Protein AF-A0A396HG86-F1 (afdb_monomer_lite)

Sequence (96 aa):
MFQIYLSVSLFHELLLMFNVLLHSLEENAGALTNFKVLDFLRAKGASKDPSRVLAKVAMSEYKVYDYLVKTPAGSQTRESVKEYFTVIKQHDLSEA

InterPro domains:
  IPR010997 HRDC-like superfamily [SSF47819] (27-95)
  IPR038846 DNA-directed RNA polymerase III subunit RPC9 [PTHR15561] (24-96)

Foldseek 3Di:
DVVVVVVVVVVVVVVVVVVVVDDDPDPDPDDDDLLNLLVVLVVQQQDPDPCSVVGPADPVSNVSNVVSCPDVSVVDDPVNVVVVVVVCVVPPDDDD

Organism: Medicago truncatula (NCBI:txid3880)

pLDDT: mean 88.84, std 7.16, range [67.31, 97.38]

Radius of gyration: 21.56 Å; chains: 1; bounding box: 61×28×47 Å

Secondary structure (DSSP, 8-state):
-HHHHHHHHHHHHHHHHHHHH---S-S------HHHHHHHHHHTT--SSGGGGGS---HHHHHHHHHHTTSGGGT--HHHHHHHHHHHTTS-PPP-

Structure (mmCIF, N/CA/C/O backbone):
data_AF-A0A396HG86-F1
#
_entry.id   AF-A0A396HG86-F1
#
loop_
_atom_site.group_PDB
_atom_site.id
_atom_site.type_symbol
_atom_site.label_atom_id
_atom_site.label_alt_id
_atom_site.label_comp_id
_atom_site.label_asym_id
_atom_site.label_entity_id
_atom_site.label_seq_id
_atom_site.pdbx_PDB_ins_code
_atom_site.Cartn_x
_atom_site.Cartn_y
_atom_site.Cartn_z
_atom_site.occupancy
_atom_site.B_iso_or_equiv
_atom_site.auth_seq_id
_atom_site.auth_comp_id
_atom_site.auth_asym_id
_atom_site.auth_atom_id
_atom_site.pdbx_PDB_model_num
ATOM 1 N N . MET A 1 1 ? 43.825 8.629 -24.152 1.00 69.50 1 MET A N 1
ATOM 2 C CA . MET A 1 1 ? 43.971 9.139 -22.769 1.00 69.50 1 MET A CA 1
ATOM 3 C C . MET A 1 1 ? 43.072 10.355 -22.520 1.00 69.50 1 MET A C 1
ATOM 5 O O . MET A 1 1 ? 42.202 10.262 -21.670 1.00 69.50 1 MET A O 1
ATOM 9 N N . PHE A 1 2 ? 43.188 11.436 -23.305 1.00 73.38 2 PHE A N 1
ATOM 10 C CA . PHE A 1 2 ? 42.403 12.675 -23.130 1.00 73.38 2 PHE A CA 1
ATOM 11 C C . PHE A 1 2 ? 40.875 12.496 -23.251 1.00 73.38 2 PHE A C 1
ATOM 13 O O . PHE A 1 2 ? 40.125 12.993 -22.421 1.00 73.38 2 PHE A O 1
ATOM 20 N N . GLN A 1 3 ? 40.410 11.709 -24.228 1.00 69.94 3 GLN A N 1
ATOM 21 C CA . GLN A 1 3 ? 38.971 11.496 -24.439 1.00 69.94 3 GLN A CA 1
ATOM 22 C C . GLN A 1 3 ? 38.299 10.686 -23.322 1.00 69.94 3 GLN A C 1
ATOM 24 O O . GLN A 1 3 ? 37.146 10.933 -22.986 1.00 69.94 3 GLN A O 1
ATOM 29 N N . ILE A 1 4 ? 39.039 9.755 -22.710 1.00 77.38 4 ILE A N 1
ATOM 30 C CA . ILE A 1 4 ? 38.552 8.966 -21.570 1.00 77.38 4 ILE A CA 1
ATOM 31 C C . ILE A 1 4 ? 38.420 9.874 -20.343 1.00 77.38 4 ILE A C 1
ATOM 33 O O . ILE A 1 4 ? 37.416 9.817 -19.639 1.00 77.38 4 ILE A O 1
ATOM 37 N N . TYR A 1 5 ? 39.395 10.762 -20.129 1.00 79.25 5 TYR A N 1
ATOM 38 C CA . TYR A 1 5 ? 39.349 11.745 -19.050 1.00 79.25 5 TYR A CA 1
ATOM 39 C C . TYR A 1 5 ? 38.147 12.686 -19.196 1.00 79.25 5 TYR A C 1
ATOM 41 O O . TYR A 1 5 ? 37.388 12.857 -18.245 1.00 79.25 5 TYR A O 1
ATOM 49 N N . LEU A 1 6 ? 37.913 13.211 -20.405 1.00 81.69 6 LEU A N 1
ATOM 50 C CA . LEU A 1 6 ? 36.763 14.068 -20.688 1.00 81.69 6 LEU A CA 1
ATOM 51 C C . LEU A 1 6 ? 35.435 13.336 -20.443 1.00 81.69 6 LEU A C 1
ATOM 53 O O . LEU A 1 6 ? 34.556 13.885 -19.788 1.00 81.69 6 LEU A O 1
ATOM 57 N N . SER A 1 7 ? 35.303 12.081 -20.890 1.00 80.56 7 SER A N 1
ATOM 58 C CA . SER A 1 7 ? 34.081 11.297 -20.660 1.00 80.56 7 SER A CA 1
ATOM 59 C C . SER A 1 7 ? 33.828 10.981 -19.183 1.00 80.56 7 SER A C 1
ATOM 61 O O . SER A 1 7 ? 32.685 11.029 -18.737 1.00 80.56 7 SER A O 1
ATOM 63 N N . VAL A 1 8 ? 34.881 10.691 -18.409 1.00 84.38 8 VAL A N 1
ATOM 64 C CA . VAL A 1 8 ? 34.764 10.412 -16.969 1.00 84.38 8 VAL A CA 1
ATOM 65 C C . VAL A 1 8 ? 34.410 11.687 -16.203 1.00 84.38 8 VAL A C 1
ATOM 67 O O . VAL A 1 8 ? 33.546 11.649 -15.330 1.00 84.38 8 VAL A O 1
ATOM 70 N N . SER A 1 9 ? 35.012 12.823 -16.570 1.00 86.56 9 SER A N 1
ATOM 71 C CA . SER A 1 9 ? 34.687 14.128 -15.985 1.00 86.56 9 SER A CA 1
ATOM 72 C C . SER A 1 9 ? 33.230 14.515 -16.249 1.00 86.56 9 SER A C 1
ATOM 74 O O . SER A 1 9 ? 32.521 14.892 -15.321 1.00 86.56 9 SER A O 1
ATOM 76 N N . LEU A 1 10 ? 32.748 14.338 -17.486 1.00 86.00 10 LEU A N 1
ATOM 77 C CA . LEU A 1 10 ? 31.362 14.640 -17.855 1.00 86.00 10 LEU A CA 1
ATOM 78 C C . LEU A 1 10 ? 30.357 13.738 -17.120 1.00 86.00 10 LEU A C 1
ATOM 80 O O . LEU A 1 10 ? 29.300 14.198 -16.700 1.00 86.00 10 LEU A O 1
ATOM 84 N N . PHE A 1 11 ? 30.682 12.452 -16.945 1.00 87.25 11 PHE A N 1
ATOM 85 C CA . PHE A 1 11 ? 29.839 11.516 -16.197 1.00 87.25 11 PHE A CA 1
ATOM 86 C C . PHE A 1 11 ? 29.762 11.878 -14.709 1.00 87.25 11 PHE A C 1
ATOM 88 O O . PHE A 1 11 ? 28.692 11.799 -14.111 1.00 87.25 11 PHE A O 1
ATOM 95 N N . HIS A 1 12 ? 30.876 12.314 -14.118 1.00 84.62 12 HIS A N 1
ATOM 96 C CA . HIS A 1 12 ? 30.915 12.763 -12.730 1.00 84.62 12 HIS A CA 1
ATOM 97 C C . HIS A 1 12 ? 30.101 14.048 -12.515 1.00 84.62 12 HIS A C 1
ATOM 99 O O . HIS A 1 12 ? 29.320 14.122 -11.570 1.00 84.62 12 HIS A O 1
ATOM 105 N N . GLU A 1 13 ? 30.216 15.031 -13.412 1.00 86.06 13 GLU A N 1
ATOM 106 C CA . GLU A 1 13 ? 29.393 16.248 -13.367 1.00 86.06 13 GLU A CA 1
ATOM 107 C C . GLU A 1 13 ? 27.904 15.948 -13.571 1.00 86.06 13 GLU A C 1
ATOM 109 O O . GLU A 1 13 ? 27.062 16.486 -12.852 1.00 86.06 13 GLU A O 1
ATOM 114 N N . LEU A 1 14 ? 27.5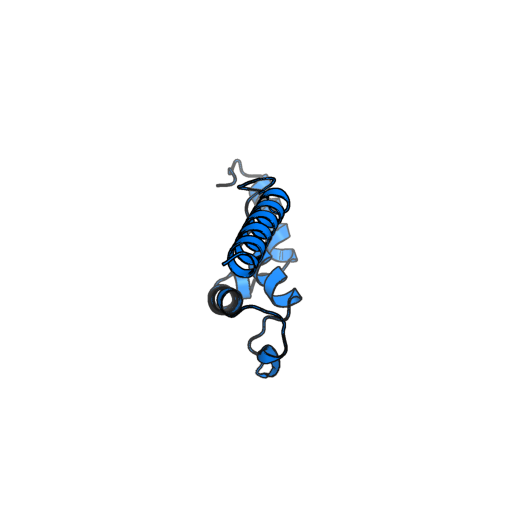67 15.035 -14.487 1.00 83.81 14 LEU A N 1
ATOM 115 C CA . LEU A 1 14 ? 26.193 14.588 -14.699 1.00 83.81 14 LEU A CA 1
ATOM 116 C C . LEU A 1 14 ? 25.629 13.899 -13.445 1.00 83.81 14 LEU A C 1
ATOM 118 O O . LEU A 1 14 ? 24.503 14.185 -13.044 1.00 83.81 14 LEU A O 1
ATOM 122 N N . LEU A 1 15 ? 26.412 13.035 -12.791 1.00 82.94 15 LEU A N 1
ATOM 123 C CA . LEU A 1 15 ? 26.029 12.369 -11.544 1.00 82.94 15 LEU A CA 1
ATOM 124 C C . LEU A 1 15 ? 25.849 13.369 -10.391 1.00 82.94 15 LEU A C 1
ATOM 126 O O . LEU A 1 15 ? 24.890 13.261 -9.628 1.00 82.94 15 LEU A O 1
ATOM 130 N N . LEU A 1 16 ? 26.738 14.361 -10.277 1.00 82.69 16 LEU A N 1
ATOM 131 C CA . LEU A 1 16 ? 26.600 15.462 -9.321 1.00 82.69 16 LEU A CA 1
ATOM 132 C C . LEU A 1 16 ? 25.321 16.264 -9.581 1.00 82.69 16 LEU A C 1
ATOM 134 O O . LEU A 1 16 ? 24.581 16.537 -8.641 1.00 82.69 16 LEU A O 1
ATOM 138 N N . MET A 1 17 ? 25.010 16.576 -10.841 1.00 82.00 17 MET A N 1
ATOM 139 C CA . MET A 1 17 ? 23.778 17.274 -11.212 1.00 82.00 17 MET A CA 1
ATOM 140 C C . MET A 1 17 ? 22.527 16.452 -10.867 1.00 82.00 17 MET A C 1
ATOM 142 O O . MET A 1 17 ? 21.577 17.007 -10.321 1.00 82.00 17 MET A O 1
ATOM 146 N N . PHE A 1 18 ? 22.528 15.137 -11.113 1.00 80.31 18 PHE A N 1
ATOM 147 C CA . PHE A 1 18 ? 21.429 14.255 -10.701 1.00 80.31 18 PHE A CA 1
ATOM 148 C C . PHE A 1 18 ? 21.242 14.231 -9.177 1.00 80.31 18 PHE A C 1
ATOM 150 O O . PHE A 1 18 ? 20.107 14.306 -8.713 1.00 80.31 18 PHE A O 1
ATOM 157 N N . ASN A 1 19 ? 22.331 14.188 -8.403 1.00 75.25 19 ASN A N 1
ATOM 158 C CA . ASN A 1 19 ? 22.268 14.216 -6.938 1.00 75.25 19 ASN A CA 1
ATOM 159 C C . ASN A 1 19 ? 21.797 15.571 -6.384 1.00 75.25 19 ASN A C 1
ATOM 161 O O . ASN A 1 19 ? 21.076 15.605 -5.393 1.00 75.25 19 ASN A O 1
ATOM 165 N N . VAL A 1 20 ? 22.172 16.688 -7.016 1.00 75.62 20 VAL A N 1
ATOM 166 C CA . VAL A 1 20 ? 21.710 18.029 -6.610 1.00 75.62 20 VAL A CA 1
ATOM 167 C C . VAL A 1 20 ? 20.234 18.242 -6.966 1.00 75.62 20 VAL A C 1
ATOM 169 O O . VAL A 1 20 ? 19.501 18.884 -6.213 1.00 75.62 20 VAL A O 1
ATOM 172 N N . LEU A 1 21 ? 19.781 17.693 -8.097 1.00 78.81 21 LEU A N 1
ATOM 173 C CA . LEU A 1 21 ? 18.405 17.849 -8.568 1.00 78.81 21 LEU A CA 1
ATOM 174 C C . LEU A 1 21 ? 17.417 16.922 -7.841 1.00 78.81 21 LEU A C 1
ATOM 176 O O . LEU A 1 21 ? 16.242 17.263 -7.726 1.00 78.81 21 LEU A O 1
ATOM 180 N N . LEU A 1 22 ? 17.880 15.777 -7.332 1.00 78.94 22 LEU A N 1
ATOM 181 C CA . LEU A 1 22 ? 17.060 14.797 -6.624 1.00 78.94 22 LEU A CA 1
ATOM 182 C C . LEU A 1 22 ? 17.431 14.742 -5.133 1.00 78.94 22 LEU A C 1
ATOM 184 O O . LEU A 1 22 ? 18.055 13.791 -4.668 1.00 78.94 22 LEU A O 1
ATOM 188 N N . HIS A 1 23 ? 17.028 15.762 -4.376 1.00 82.44 23 HIS A N 1
ATOM 189 C CA . HIS A 1 23 ? 17.083 15.723 -2.914 1.00 82.44 23 HIS A CA 1
ATOM 190 C C . HIS A 1 23 ? 15.699 15.403 -2.334 1.00 82.44 23 HIS A C 1
ATOM 192 O O . HIS A 1 23 ? 14.676 15.850 -2.853 1.00 82.44 23 HIS A O 1
ATOM 198 N N . SER A 1 24 ? 15.661 14.620 -1.254 1.00 82.19 24 SER A N 1
ATOM 199 C CA . SER A 1 24 ? 14.423 14.396 -0.504 1.00 82.19 24 SER A CA 1
ATOM 200 C C . SER A 1 24 ? 14.034 15.684 0.221 1.00 82.19 24 SER A C 1
ATOM 202 O O . SER A 1 24 ? 14.846 16.227 0.967 1.00 82.19 24 SER A O 1
ATOM 204 N N . LEU A 1 25 ? 12.818 16.185 -0.009 1.00 87.56 25 LEU A N 1
ATOM 205 C CA . LEU A 1 25 ? 12.296 17.370 0.685 1.00 87.56 25 LEU A CA 1
ATOM 206 C C . LEU A 1 25 ? 11.833 17.041 2.108 1.00 87.56 25 LEU A C 1
ATOM 208 O O . LEU A 1 25 ? 11.957 17.863 3.009 1.00 87.56 25 LEU A O 1
ATOM 212 N N . GLU A 1 26 ? 11.299 15.837 2.298 1.00 89.06 26 GLU A N 1
ATOM 213 C CA . GLU A 1 26 ? 10.753 15.354 3.560 1.00 89.06 26 GLU A CA 1
ATOM 214 C C . GLU A 1 26 ? 10.870 13.827 3.592 1.00 89.06 26 GLU A C 1
ATOM 216 O O . GLU A 1 26 ? 10.477 13.149 2.643 1.00 89.06 26 GLU A O 1
ATOM 221 N N . GLU A 1 27 ? 11.431 13.272 4.668 1.00 87.25 27 GLU A N 1
ATOM 222 C CA . GLU A 1 27 ? 11.601 11.817 4.799 1.00 87.25 27 GLU A CA 1
ATOM 223 C C . GLU A 1 27 ? 10.278 11.094 5.090 1.00 87.25 27 GLU A C 1
ATOM 225 O O . GLU A 1 27 ? 10.068 9.973 4.628 1.00 87.25 27 GLU A O 1
ATOM 230 N N . ASN A 1 28 ? 9.369 11.737 5.829 1.00 89.19 28 ASN A N 1
ATOM 231 C CA . ASN A 1 28 ? 8.065 11.191 6.188 1.00 89.19 28 ASN A CA 1
ATOM 232 C C . ASN A 1 28 ? 6.970 12.253 6.023 1.00 89.19 28 ASN A C 1
ATOM 234 O O . ASN A 1 28 ? 6.676 12.987 6.957 1.00 89.19 28 ASN A O 1
ATOM 238 N N . ALA A 1 29 ? 6.330 12.272 4.853 1.00 90.25 29 ALA A N 1
ATOM 239 C CA . ALA A 1 29 ? 5.209 13.165 4.537 1.00 90.25 29 ALA A CA 1
ATOM 240 C C . ALA A 1 29 ? 3.853 12.705 5.126 1.00 90.25 29 ALA A C 1
ATOM 242 O O . ALA A 1 29 ? 2.787 13.149 4.690 1.00 90.25 29 ALA A O 1
ATOM 243 N N . GLY A 1 30 ? 3.877 11.779 6.089 1.00 89.94 30 GLY A N 1
ATOM 244 C CA . GLY A 1 30 ? 2.707 11.280 6.800 1.00 89.94 30 GLY A CA 1
ATOM 245 C C . GLY A 1 30 ? 2.295 9.851 6.441 1.00 89.94 30 GLY A C 1
ATOM 246 O O . GLY A 1 30 ? 2.746 9.241 5.468 1.00 89.94 30 GLY A O 1
ATOM 247 N N . ALA A 1 31 ? 1.393 9.303 7.258 1.00 90.12 31 ALA A N 1
ATOM 248 C CA . ALA A 1 31 ? 0.969 7.914 7.163 1.00 90.12 31 ALA A CA 1
ATOM 249 C C . ALA A 1 31 ? 0.017 7.653 5.980 1.00 90.12 31 ALA A C 1
ATOM 251 O O . ALA A 1 31 ? -0.983 8.345 5.748 1.00 90.12 31 ALA A O 1
ATOM 252 N N . LEU A 1 32 ? 0.286 6.566 5.257 1.00 92.75 32 LEU A N 1
ATOM 253 C CA . LEU A 1 32 ? -0.560 6.050 4.185 1.00 92.75 32 LEU A CA 1
ATOM 254 C C . LEU A 1 32 ? -1.266 4.779 4.647 1.00 92.75 32 LEU A C 1
ATOM 256 O O . LEU A 1 32 ? -0.636 3.775 4.965 1.00 92.75 32 LEU A O 1
ATOM 260 N N . THR A 1 33 ? -2.599 4.802 4.642 1.00 93.56 33 THR A N 1
ATOM 261 C CA . THR A 1 33 ? -3.378 3.599 4.940 1.00 93.56 33 THR A CA 1
ATOM 262 C C . THR A 1 33 ? -3.284 2.603 3.787 1.00 93.56 33 THR A C 1
ATOM 264 O O . THR A 1 33 ? -3.231 2.986 2.616 1.00 93.56 33 THR A O 1
ATOM 267 N N . ASN A 1 34 ? -3.369 1.312 4.108 1.00 96.25 34 ASN A N 1
ATOM 268 C CA . ASN A 1 34 ? -3.413 0.233 3.116 1.00 96.25 34 ASN A CA 1
ATOM 269 C C . ASN A 1 34 ? -4.484 0.463 2.035 1.00 96.25 34 ASN A C 1
ATOM 271 O O . ASN A 1 34 ? -4.252 0.172 0.863 1.00 96.25 34 ASN A O 1
ATOM 275 N N . PHE A 1 35 ? -5.634 1.036 2.411 1.00 95.38 35 PHE A N 1
ATOM 276 C CA . PHE A 1 35 ? -6.684 1.412 1.467 1.00 95.38 35 PHE A CA 1
ATOM 277 C C . PHE A 1 35 ? -6.225 2.500 0.485 1.00 95.38 35 PHE A C 1
ATOM 279 O O . PHE A 1 35 ? -6.397 2.330 -0.718 1.00 95.38 35 PHE A O 1
ATOM 286 N N . LYS A 1 36 ? -5.597 3.585 0.967 1.00 95.19 36 LYS A N 1
ATOM 287 C CA . LYS A 1 36 ? -5.077 4.663 0.103 1.00 95.19 36 LYS A CA 1
ATOM 288 C C . LYS A 1 36 ? -4.010 4.147 -0.864 1.00 95.19 36 LYS A C 1
ATOM 290 O O . LYS A 1 36 ? -4.031 4.508 -2.037 1.00 95.19 36 LYS A O 1
ATOM 295 N N . VAL A 1 37 ? -3.113 3.278 -0.391 1.00 96.69 37 VAL A N 1
ATOM 296 C CA . VAL A 1 37 ? -2.092 2.643 -1.241 1.00 96.69 37 VAL A CA 1
ATOM 297 C C . VAL A 1 37 ? -2.749 1.782 -2.321 1.00 96.69 37 VAL A C 1
ATOM 299 O O . VAL A 1 37 ? -2.390 1.875 -3.493 1.00 96.69 37 VAL A O 1
ATOM 302 N N . LEU A 1 38 ? -3.745 0.970 -1.956 1.00 96.62 38 LEU A N 1
ATOM 303 C CA . LEU A 1 38 ? -4.447 0.122 -2.915 1.00 96.62 38 LEU A CA 1
ATOM 304 C C . LEU A 1 38 ? -5.254 0.936 -3.942 1.00 96.62 38 LEU A C 1
ATOM 306 O O . LEU A 1 38 ? -5.242 0.592 -5.123 1.00 96.62 38 LEU A O 1
ATOM 310 N N . ASP A 1 39 ? -5.924 2.010 -3.515 1.00 95.69 39 ASP A N 1
ATOM 311 C CA . ASP A 1 39 ? -6.670 2.930 -4.388 1.00 95.69 39 ASP A CA 1
ATOM 312 C C . ASP A 1 39 ? -5.736 3.606 -5.404 1.00 95.69 39 ASP A C 1
ATOM 314 O O . ASP A 1 39 ? -6.005 3.597 -6.605 1.00 95.69 39 ASP A O 1
ATOM 318 N N . PHE A 1 40 ? -4.571 4.081 -4.947 1.00 95.75 40 PHE A N 1
ATOM 319 C CA . PHE A 1 40 ? -3.531 4.642 -5.810 1.00 95.75 4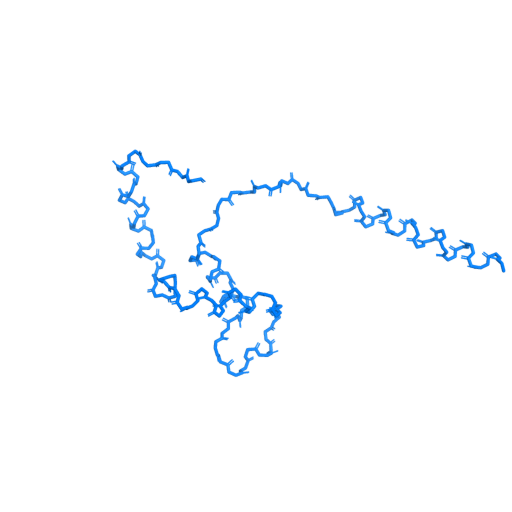0 PHE A CA 1
ATOM 320 C C . PHE A 1 40 ? -3.037 3.637 -6.861 1.00 95.75 40 PHE A C 1
ATOM 322 O O . PHE A 1 40 ? -2.969 3.955 -8.050 1.00 95.75 40 PHE A O 1
ATOM 329 N N . LEU A 1 41 ? -2.735 2.401 -6.451 1.00 96.12 41 LEU A N 1
ATOM 330 C CA . LEU A 1 41 ? -2.276 1.355 -7.368 1.00 96.12 41 LEU A CA 1
ATOM 331 C C . LEU A 1 41 ? -3.343 1.006 -8.414 1.00 96.12 41 LEU A C 1
ATOM 333 O O . LEU A 1 41 ? -3.018 0.851 -9.592 1.00 96.12 41 LEU A O 1
ATOM 337 N N . ARG A 1 42 ? -4.620 0.931 -8.015 1.00 94.81 42 ARG A N 1
ATOM 338 C CA . ARG A 1 42 ? -5.748 0.718 -8.939 1.00 94.81 42 ARG A CA 1
ATOM 339 C C . ARG A 1 42 ? -5.863 1.856 -9.953 1.00 94.81 42 ARG A C 1
ATOM 341 O O . ARG A 1 42 ? -5.969 1.579 -11.144 1.00 94.81 42 ARG A O 1
ATOM 348 N N . ALA A 1 43 ? -5.762 3.111 -9.511 1.00 94.19 43 ALA A N 1
ATOM 349 C CA . ALA A 1 43 ? -5.768 4.278 -10.396 1.00 94.19 43 ALA A CA 1
ATOM 350 C C . ALA A 1 43 ? -4.588 4.278 -11.387 1.00 94.19 43 ALA A C 1
ATOM 352 O O . ALA A 1 43 ? -4.728 4.725 -12.523 1.00 94.19 43 ALA A O 1
ATOM 353 N N . LYS A 1 44 ? -3.443 3.711 -10.987 1.00 94.5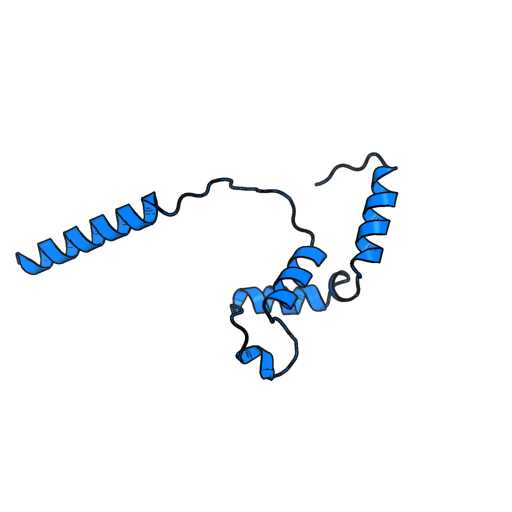0 44 LYS A N 1
ATOM 354 C CA . LYS A 1 44 ? -2.270 3.501 -11.851 1.00 94.50 44 LYS A CA 1
ATOM 355 C C . LYS A 1 44 ? -2.447 2.361 -12.873 1.00 94.50 44 LYS A C 1
ATOM 357 O O . LYS A 1 44 ? -1.614 2.202 -13.764 1.00 94.50 44 LYS A O 1
ATOM 362 N N . GLY A 1 45 ? -3.514 1.567 -12.763 1.00 94.00 45 GLY A N 1
ATOM 363 C CA . GLY A 1 45 ? -3.817 0.439 -13.649 1.00 94.00 45 GLY A CA 1
ATOM 364 C C . GLY A 1 45 ? -3.463 -0.937 -13.076 1.00 94.00 45 GLY A C 1
ATOM 365 O O . GLY A 1 45 ? -3.492 -1.932 -13.802 1.00 94.00 45 GLY A O 1
ATOM 366 N N . ALA A 1 46 ? -3.136 -1.038 -11.784 1.00 95.44 46 ALA A N 1
ATOM 367 C CA . ALA A 1 46 ? -2.934 -2.334 -11.148 1.00 95.44 46 ALA A CA 1
ATOM 368 C C . ALA A 1 46 ? -4.267 -3.095 -11.050 1.00 95.44 46 ALA A C 1
ATOM 370 O O . ALA A 1 46 ? -5.245 -2.630 -10.459 1.00 95.44 46 ALA A O 1
ATOM 371 N N . 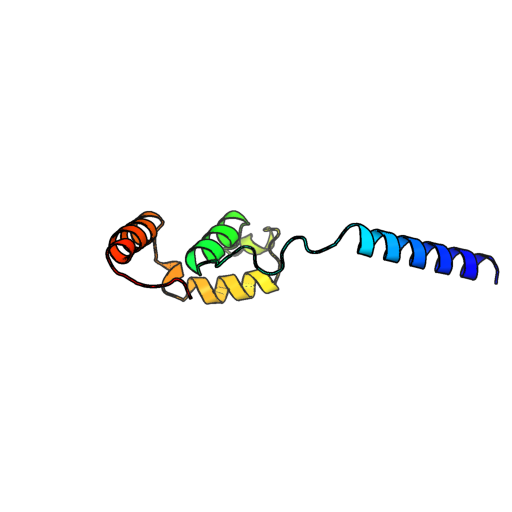SER A 1 47 ? -4.296 -4.293 -11.628 1.00 94.19 47 SER A N 1
ATOM 372 C CA . SER A 1 47 ? -5.469 -5.161 -11.685 1.00 94.19 47 SER A CA 1
ATOM 373 C C . SER A 1 47 ? -5.052 -6.632 -11.626 1.00 94.19 47 SER A C 1
ATOM 375 O O . SER A 1 47 ? -3.883 -6.967 -11.824 1.00 94.19 47 SER A O 1
ATOM 377 N N . LYS A 1 48 ? -6.017 -7.519 -11.369 1.00 90.62 48 LYS A N 1
ATOM 378 C CA . LYS A 1 48 ? -5.875 -8.972 -11.571 1.00 90.62 48 LYS A CA 1
ATOM 379 C C . LYS A 1 48 ? -6.115 -9.389 -13.025 1.00 90.62 48 LYS A C 1
ATOM 381 O O . LYS A 1 48 ? -5.859 -10.538 -13.368 1.00 90.62 48 LYS A O 1
ATOM 386 N N . ASP A 1 49 ? -6.619 -8.477 -13.851 1.00 90.88 49 ASP A N 1
ATOM 387 C CA . ASP A 1 49 ? -6.928 -8.743 -15.252 1.00 90.88 49 ASP A CA 1
ATOM 388 C C . ASP A 1 49 ? -5.661 -9.102 -16.060 1.00 90.88 49 ASP A C 1
ATOM 390 O O . ASP A 1 49 ? -4.611 -8.494 -15.833 1.00 90.88 49 ASP A O 1
ATOM 394 N N . PRO A 1 50 ? -5.716 -10.051 -17.014 1.00 85.19 50 PRO A N 1
ATOM 395 C CA . PRO A 1 50 ? -4.573 -10.390 -17.865 1.00 85.19 50 PRO A CA 1
ATOM 396 C C . PRO A 1 50 ? -3.981 -9.197 -18.635 1.00 85.19 50 PRO A C 1
ATOM 398 O O . PRO A 1 50 ? -2.774 -9.162 -18.876 1.00 85.19 50 PRO A O 1
ATOM 401 N N . SER A 1 51 ? -4.790 -8.183 -18.961 1.00 88.00 51 SER A N 1
ATOM 402 C CA . SER A 1 51 ? -4.337 -6.940 -19.601 1.00 88.00 51 SER A CA 1
ATOM 403 C C . SER A 1 51 ? -3.482 -6.047 -18.696 1.00 88.00 51 SER A C 1
ATOM 405 O O . SER A 1 51 ? -2.911 -5.071 -19.181 1.00 88.00 51 SER A O 1
ATOM 407 N N . ARG A 1 52 ? -3.303 -6.394 -17.409 1.00 85.81 52 ARG A N 1
ATOM 408 C CA . ARG A 1 52 ? -2.457 -5.647 -16.459 1.00 85.81 52 ARG A CA 1
ATOM 409 C C . ARG A 1 52 ? -1.026 -5.434 -16.955 1.00 85.81 52 ARG A C 1
ATOM 411 O O . ARG A 1 52 ? -0.399 -4.454 -16.585 1.00 85.81 52 ARG A O 1
ATOM 418 N N . VAL A 1 53 ? -0.526 -6.301 -17.838 1.00 83.50 53 VAL A N 1
ATOM 419 C CA . VAL A 1 53 ? 0.791 -6.152 -18.484 1.00 83.50 53 VAL A CA 1
ATOM 420 C C . VAL A 1 53 ? 0.944 -4.839 -19.270 1.00 83.50 53 VAL A C 1
ATOM 422 O O . VAL A 1 53 ? 2.062 -4.379 -19.479 1.00 83.50 53 VAL A O 1
ATOM 425 N N . LEU A 1 54 ? -0.163 -4.219 -19.691 1.00 88.38 54 LEU A N 1
ATOM 426 C CA . LEU A 1 54 ? -0.164 -2.942 -20.409 1.00 88.38 5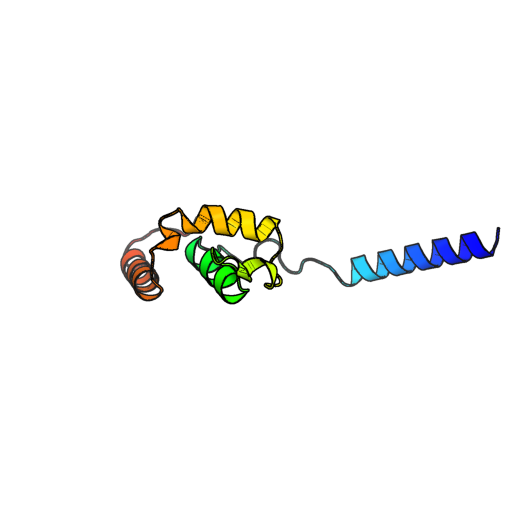4 LEU A CA 1
ATOM 427 C C . LEU A 1 54 ? -0.050 -1.730 -19.472 1.00 88.38 54 LEU A C 1
ATOM 429 O O . LEU A 1 54 ? 0.249 -0.625 -19.929 1.00 88.38 54 LEU A O 1
ATOM 433 N N . ALA A 1 55 ? -0.300 -1.907 -18.172 1.00 90.00 55 ALA A N 1
ATOM 434 C CA . ALA A 1 55 ? -0.228 -0.821 -17.208 1.00 90.00 55 ALA A CA 1
ATOM 435 C C . ALA A 1 55 ? 1.231 -0.483 -16.876 1.00 90.00 55 ALA A C 1
ATOM 437 O O . ALA A 1 55 ? 2.084 -1.357 -16.720 1.00 90.00 55 ALA A O 1
ATOM 438 N N . LYS A 1 56 ? 1.520 0.810 -16.700 1.00 91.88 56 LYS A N 1
ATOM 439 C CA . LYS A 1 56 ? 2.847 1.304 -16.295 1.00 91.88 56 LYS A CA 1
ATOM 440 C C . LYS A 1 56 ? 3.056 1.157 -14.782 1.00 91.88 56 LYS A C 1
ATOM 442 O O . LYS A 1 56 ? 3.361 2.129 -14.095 1.00 91.88 56 LYS A O 1
ATOM 447 N N . VAL A 1 57 ? 2.852 -0.049 -14.262 1.00 94.12 57 VAL A N 1
ATOM 448 C CA . VAL A 1 57 ? 3.004 -0.400 -12.845 1.00 94.12 57 VAL A CA 1
ATOM 449 C C . VAL A 1 57 ? 4.235 -1.290 -12.704 1.00 94.12 57 VAL A C 1
ATOM 451 O O . VAL A 1 57 ? 4.391 -2.279 -13.419 1.00 94.12 57 VAL A O 1
ATOM 454 N N . ALA A 1 58 ? 5.141 -0.928 -11.801 1.00 94.38 58 ALA A N 1
ATOM 455 C CA . ALA A 1 58 ? 6.363 -1.680 -11.575 1.00 94.38 58 ALA A CA 1
ATOM 456 C C . ALA A 1 58 ? 6.063 -3.046 -10.938 1.00 94.38 58 ALA A C 1
ATOM 458 O O . ALA A 1 58 ? 5.095 -3.225 -10.199 1.00 94.38 58 ALA A O 1
ATOM 459 N N . MET A 1 59 ? 6.945 -4.024 -11.147 1.00 93.19 59 MET A N 1
ATOM 460 C CA . MET A 1 59 ? 6.775 -5.358 -10.557 1.00 93.19 59 MET A CA 1
ATOM 461 C C . MET A 1 59 ? 6.768 -5.340 -9.021 1.00 93.19 59 MET A C 1
ATOM 463 O O . MET A 1 59 ? 6.064 -6.134 -8.402 1.00 93.19 59 MET A O 1
ATOM 467 N N . SER A 1 60 ? 7.528 -4.438 -8.393 1.00 95.69 60 SER A N 1
ATOM 468 C CA . SER A 1 60 ? 7.495 -4.226 -6.939 1.00 95.69 60 SER A CA 1
ATOM 469 C C . SER A 1 60 ? 6.131 -3.715 -6.467 1.00 95.69 60 SER A C 1
ATOM 471 O O . SER A 1 60 ? 5.611 -4.199 -5.466 1.00 95.69 60 SER A O 1
ATOM 473 N N . GLU A 1 61 ? 5.515 -2.805 -7.219 1.00 96.19 61 GLU A N 1
ATOM 474 C CA . GLU A 1 61 ? 4.173 -2.287 -6.943 1.00 96.19 61 GLU A CA 1
ATOM 475 C C . GLU A 1 61 ? 3.104 -3.374 -7.108 1.00 96.19 61 GLU A C 1
ATOM 477 O O . GLU A 1 61 ? 2.202 -3.476 -6.278 1.00 96.19 61 GLU A O 1
ATOM 482 N N . TYR A 1 62 ? 3.241 -4.254 -8.108 1.00 96.00 62 TYR A N 1
ATOM 483 C CA . TYR A 1 62 ? 2.361 -5.418 -8.245 1.00 96.00 62 TYR A CA 1
ATOM 484 C C . TYR A 1 62 ? 2.458 -6.381 -7.063 1.00 96.00 62 TYR A C 1
ATOM 486 O O . TYR A 1 62 ? 1.431 -6.901 -6.635 1.00 96.00 62 TYR A O 1
ATOM 494 N N . LYS A 1 63 ? 3.647 -6.585 -6.478 1.00 95.94 63 LYS A N 1
ATOM 495 C CA . LYS A 1 63 ? 3.779 -7.400 -5.256 1.00 95.94 63 LYS A CA 1
ATOM 496 C C . LYS A 1 63 ? 2.980 -6.807 -4.094 1.00 95.94 63 LYS A C 1
ATOM 498 O O . LYS A 1 63 ? 2.309 -7.547 -3.378 1.00 95.94 63 LYS A O 1
ATOM 503 N N . VAL A 1 64 ? 3.021 -5.483 -3.927 1.00 97.38 64 VAL A N 1
ATOM 504 C CA . VAL A 1 64 ? 2.233 -4.777 -2.904 1.00 97.38 64 VAL A CA 1
ATOM 505 C C . VAL A 1 64 ? 0.738 -4.882 -3.209 1.00 97.38 64 VAL A C 1
ATOM 507 O O . VAL A 1 64 ? -0.041 -5.226 -2.323 1.00 97.38 64 VAL A O 1
ATOM 510 N N . TYR A 1 65 ? 0.331 -4.668 -4.462 1.00 97.12 65 TYR A N 1
ATOM 511 C CA . TYR A 1 65 ? -1.058 -4.822 -4.897 1.00 97.12 65 TYR A CA 1
ATOM 512 C C . TYR A 1 65 ? -1.603 -6.231 -4.615 1.00 97.12 65 TYR A C 1
ATOM 514 O O . TYR A 1 65 ? -2.654 -6.375 -3.987 1.00 97.12 65 TYR A O 1
ATOM 522 N N . ASP A 1 66 ? -0.879 -7.270 -5.043 1.00 95.88 66 ASP A N 1
ATOM 523 C CA . ASP A 1 66 ? -1.283 -8.673 -4.913 1.00 95.88 66 ASP A CA 1
ATOM 524 C C . ASP A 1 66 ? -1.401 -9.108 -3.442 1.00 95.88 66 ASP A C 1
ATOM 526 O O . ASP A 1 66 ? -2.205 -9.992 -3.123 1.00 95.88 66 ASP A O 1
ATOM 530 N N . TYR A 1 67 ? -0.629 -8.482 -2.547 1.00 97.00 67 TYR A N 1
ATOM 531 C CA . TYR A 1 67 ? -0.779 -8.620 -1.101 1.00 97.00 67 TYR A CA 1
ATOM 532 C C . TYR A 1 67 ? -2.028 -7.880 -0.602 1.00 97.00 67 TYR A C 1
ATOM 534 O O . TYR A 1 67 ? -2.941 -8.508 -0.066 1.00 97.00 67 TYR A O 1
ATOM 542 N N . LEU A 1 68 ? -2.110 -6.564 -0.825 1.00 97.25 68 LEU A N 1
ATOM 543 C CA . LEU A 1 68 ? -3.151 -5.698 -0.261 1.00 97.25 68 LEU A CA 1
ATOM 544 C C . LEU A 1 68 ? -4.561 -6.095 -0.700 1.00 97.25 68 LEU A C 1
ATOM 546 O O . LEU A 1 68 ? -5.487 -6.063 0.111 1.00 97.25 68 LEU A O 1
ATOM 550 N N . VAL A 1 69 ? -4.732 -6.536 -1.948 1.00 96.19 69 VAL A N 1
ATOM 551 C CA . VAL A 1 69 ? -6.032 -6.978 -2.475 1.00 96.19 69 VAL A CA 1
ATOM 552 C C . VAL A 1 69 ? -6.591 -8.212 -1.751 1.00 96.19 69 VAL A C 1
ATOM 554 O O . VAL A 1 69 ? -7.779 -8.498 -1.873 1.00 96.19 69 VAL A O 1
ATOM 557 N N . LYS A 1 70 ? -5.751 -8.957 -1.020 1.00 96.12 70 LYS A N 1
ATOM 558 C CA . LYS A 1 70 ? -6.138 -10.125 -0.207 1.00 96.12 70 LYS A CA 1
ATOM 559 C C . LYS A 1 70 ? -6.355 -9.780 1.271 1.00 96.12 70 LYS A C 1
ATOM 561 O O . LYS A 1 70 ? -6.728 -10.650 2.049 1.00 96.12 70 LYS A O 1
ATOM 566 N N . THR A 1 71 ? -6.108 -8.533 1.659 1.00 96.25 71 THR A N 1
ATOM 567 C CA . THR A 1 71 ? -6.352 -8.009 3.011 1.00 96.25 71 THR A CA 1
ATOM 568 C C . THR A 1 71 ? -7.709 -7.290 3.072 1.00 96.25 71 THR A C 1
ATOM 570 O O . THR A 1 71 ? -8.304 -7.042 2.019 1.00 96.25 71 THR A O 1
ATOM 573 N N . PRO A 1 72 ? -8.194 -6.870 4.259 1.00 94.69 72 PRO A N 1
ATOM 574 C CA . PRO A 1 72 ? -9.437 -6.097 4.371 1.00 94.69 72 PRO A CA 1
ATOM 575 C C . PRO A 1 72 ? -9.473 -4.810 3.531 1.00 94.69 72 PRO A C 1
ATOM 577 O O . PRO A 1 72 ? -10.547 -4.379 3.118 1.00 94.69 72 PRO A O 1
ATOM 580 N N . ALA A 1 73 ? -8.313 -4.226 3.202 1.00 94.62 73 ALA A N 1
ATOM 581 C CA . ALA A 1 73 ? -8.231 -3.075 2.301 1.00 94.62 73 ALA A CA 1
ATOM 582 C C . ALA A 1 73 ? -8.840 -3.357 0.915 1.00 94.62 73 ALA A C 1
ATOM 584 O O . ALA A 1 73 ? -9.346 -2.445 0.265 1.00 94.62 73 ALA A O 1
ATOM 585 N N . GLY A 1 74 ? -8.825 -4.617 0.465 1.00 94.00 74 GLY A N 1
ATOM 586 C CA . GLY A 1 74 ? -9.392 -5.039 -0.813 1.00 94.00 74 GLY A CA 1
ATOM 587 C C . GLY A 1 74 ? -10.912 -4.907 -0.906 1.00 94.00 74 GLY A C 1
ATOM 588 O O . GLY A 1 74 ? -11.410 -4.668 -2.009 1.00 94.00 74 GLY A O 1
ATOM 589 N N . SER A 1 75 ? -11.612 -5.036 0.227 1.00 94.44 75 SER A N 1
ATOM 590 C CA . SER A 1 75 ? -13.078 -5.032 0.341 1.00 94.44 75 SER A CA 1
ATOM 591 C C . SER A 1 75 ? -13.663 -3.745 0.928 1.00 94.44 75 SER A C 1
ATOM 593 O O . SER A 1 75 ? -14.873 -3.553 0.876 1.00 94.44 75 SER A O 1
ATOM 595 N N . GLN A 1 76 ? -12.832 -2.880 1.513 1.00 94.56 76 GLN A N 1
ATOM 596 C CA . GLN A 1 76 ? -13.259 -1.581 2.037 1.00 94.56 76 GLN A CA 1
ATOM 597 C C . GLN A 1 76 ? -13.735 -0.642 0.918 1.00 94.56 76 GLN A C 1
ATOM 599 O O . GLN A 1 76 ? -13.255 -0.712 -0.216 1.00 94.56 76 GLN A O 1
ATOM 604 N N . THR A 1 77 ? -14.641 0.278 1.257 1.00 93.62 77 THR A N 1
ATOM 605 C CA . THR A 1 77 ? -15.060 1.384 0.386 1.00 93.62 77 THR A CA 1
ATOM 606 C C . THR A 1 77 ? -14.568 2.723 0.933 1.00 93.62 77 THR A C 1
ATOM 608 O O . THR A 1 77 ? -14.184 2.842 2.102 1.00 93.62 77 THR A O 1
ATOM 611 N N . ARG A 1 78 ? -14.578 3.766 0.091 1.00 92.25 78 ARG A N 1
ATOM 612 C CA . ARG A 1 78 ? -14.195 5.122 0.523 1.00 92.25 78 ARG A CA 1
ATOM 613 C C . ARG A 1 78 ? -15.130 5.619 1.625 1.00 92.25 78 ARG A C 1
ATOM 615 O O . ARG A 1 78 ? -14.682 6.276 2.561 1.00 92.25 78 ARG A O 1
ATOM 622 N N . GLU A 1 79 ? -16.405 5.264 1.526 1.00 94.56 79 GLU A N 1
ATOM 623 C CA . GLU A 1 79 ? -17.459 5.605 2.474 1.00 94.56 79 GLU A CA 1
ATOM 624 C C . GLU A 1 79 ? -17.212 4.918 3.817 1.00 94.56 79 GLU A C 1
ATOM 626 O O . GLU A 1 79 ? -17.148 5.609 4.831 1.00 94.56 79 GLU A O 1
ATOM 631 N N . SER A 1 80 ? -16.962 3.600 3.824 1.00 93.19 80 SER A N 1
ATOM 632 C CA . SER A 1 80 ? -16.726 2.853 5.067 1.00 93.19 80 SER A CA 1
ATOM 633 C C . SER A 1 80 ? -15.476 3.340 5.800 1.00 93.19 80 SER A C 1
ATOM 635 O O . SER A 1 80 ? -15.450 3.421 7.025 1.00 93.19 80 SER A O 1
ATOM 637 N N . VAL A 1 81 ? -14.424 3.696 5.052 1.00 92.50 81 VAL A N 1
ATOM 638 C CA . VAL A 1 81 ? -13.195 4.255 5.634 1.00 92.50 81 VAL A CA 1
ATOM 639 C C . VAL A 1 81 ? -13.459 5.644 6.214 1.00 92.50 81 VAL A C 1
ATOM 641 O O . VAL A 1 81 ? -13.010 5.942 7.317 1.00 92.50 81 VAL A O 1
ATOM 644 N N . LYS A 1 82 ? -14.204 6.498 5.503 1.00 92.25 82 LYS A N 1
ATOM 645 C CA . LYS A 1 82 ? -14.547 7.841 5.985 1.00 92.25 82 LYS A CA 1
ATOM 646 C C . LYS A 1 82 ? -15.398 7.786 7.254 1.00 92.25 82 LYS A C 1
ATOM 648 O O . LYS A 1 82 ? -15.107 8.517 8.195 1.00 92.25 82 LYS A O 1
ATOM 653 N N . GLU A 1 83 ? -16.411 6.928 7.277 1.00 94.06 83 GLU A N 1
ATOM 654 C CA . GLU A 1 83 ? -17.268 6.719 8.444 1.00 94.06 83 GLU A CA 1
ATOM 655 C C . GLU A 1 83 ? -16.451 6.254 9.651 1.00 94.06 83 GLU A C 1
ATOM 657 O O . GLU A 1 83 ? -16.546 6.858 10.718 1.00 94.06 83 GLU A O 1
ATOM 662 N N . TYR A 1 84 ? -15.561 5.274 9.458 1.00 90.62 84 TYR A N 1
ATOM 663 C CA . TYR A 1 84 ? -14.632 4.831 10.495 1.00 90.62 84 TYR A CA 1
ATOM 664 C C . TYR A 1 84 ? -13.820 6.001 11.069 1.00 90.62 84 TYR A C 1
ATOM 666 O O . TYR A 1 84 ? -13.811 6.201 12.280 1.00 90.62 84 TYR A O 1
ATOM 674 N N . PHE A 1 85 ? -13.212 6.837 10.219 1.00 88.62 85 PHE A N 1
ATOM 675 C CA . PHE A 1 85 ? -12.462 8.010 10.686 1.00 88.62 85 PHE A CA 1
ATOM 676 C C . PHE A 1 85 ? -13.327 9.028 11.445 1.00 88.62 85 PHE A C 1
ATOM 678 O O . PHE A 1 85 ? -12.832 9.699 12.346 1.00 88.62 85 PHE A O 1
ATOM 685 N N . THR A 1 86 ? -14.608 9.166 11.104 1.00 90.69 86 THR A N 1
ATOM 686 C CA . THR A 1 86 ? -15.532 10.032 11.848 1.00 90.69 86 THR A CA 1
ATOM 687 C C . THR A 1 86 ? -15.849 9.467 13.232 1.00 90.69 86 THR A C 1
ATOM 689 O O . THR A 1 86 ? -15.865 10.233 14.193 1.00 90.69 86 THR A O 1
ATOM 692 N N . VAL A 1 87 ? -16.058 8.152 13.347 1.00 91.19 87 VAL A N 1
ATOM 693 C CA . VAL A 1 87 ? -16.329 7.485 14.630 1.00 91.19 87 VAL A CA 1
ATOM 694 C C . VAL A 1 87 ? -15.095 7.521 15.531 1.00 91.19 87 VAL A C 1
ATOM 696 O O . VAL A 1 87 ? -15.195 7.940 16.680 1.00 91.19 87 VAL A O 1
ATOM 699 N N . ILE A 1 88 ? -13.909 7.168 15.019 1.00 90.12 88 ILE A N 1
ATOM 700 C CA . ILE A 1 88 ? -12.698 7.125 15.856 1.00 90.12 88 ILE A CA 1
ATOM 701 C C . ILE A 1 88 ? -12.274 8.494 16.374 1.00 90.12 88 ILE A C 1
ATOM 703 O O . ILE A 1 88 ? -11.670 8.555 17.431 1.00 90.12 88 ILE A O 1
ATOM 707 N N . LYS A 1 89 ? -12.608 9.590 15.680 1.00 86.12 89 LYS A N 1
ATOM 708 C CA . LYS A 1 89 ? -12.322 10.954 16.155 1.00 86.12 89 LYS A CA 1
ATOM 709 C C . LYS A 1 89 ? -13.050 11.311 17.449 1.00 86.12 89 LYS A C 1
ATOM 711 O O . LYS A 1 89 ? -12.669 12.270 18.108 1.00 86.12 89 LYS A O 1
ATOM 716 N N . GLN A 1 90 ? -14.110 10.580 17.791 1.00 87.50 90 GLN A N 1
ATOM 717 C CA . GLN A 1 90 ? -14.801 10.721 19.074 1.00 87.50 90 GLN A CA 1
ATOM 718 C C . GLN A 1 90 ? -14.046 10.022 20.212 1.00 87.50 90 GLN A C 1
ATOM 720 O O . GLN A 1 90 ? -14.387 10.200 21.380 1.00 87.50 90 GLN A O 1
ATOM 725 N N . HIS A 1 91 ? -13.030 9.229 19.877 1.00 84.56 91 HIS A N 1
ATOM 726 C CA . HIS A 1 91 ? -12.176 8.515 20.806 1.00 84.56 91 HIS A CA 1
ATOM 727 C C . HIS A 1 91 ? -10.779 9.152 20.809 1.00 84.56 91 HIS A C 1
ATOM 729 O O . HIS A 1 91 ? -10.284 9.591 19.774 1.00 84.56 91 HIS A O 1
ATOM 735 N N . ASP A 1 92 ? -10.136 9.203 21.975 1.00 81.00 92 ASP A N 1
ATOM 736 C CA . ASP A 1 92 ? -8.797 9.783 22.144 1.00 81.00 92 ASP A CA 1
ATOM 737 C C . ASP A 1 92 ? -7.712 8.783 21.707 1.00 81.00 92 ASP A C 1
ATOM 739 O O . ASP A 1 92 ? -6.94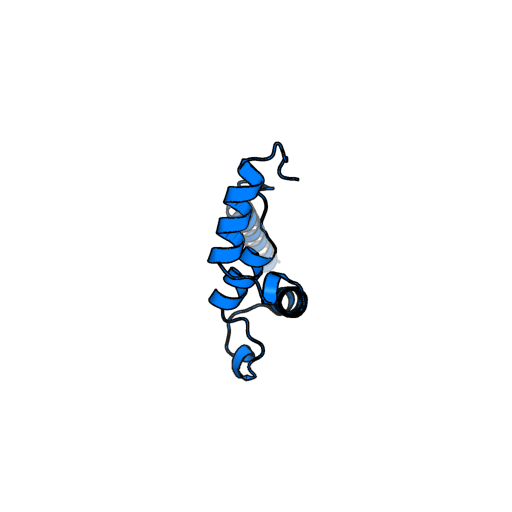2 8.249 22.504 1.00 81.00 92 ASP A O 1
ATOM 743 N N . LEU A 1 93 ? -7.752 8.424 20.423 1.00 84.06 93 LEU A N 1
ATOM 744 C CA . LEU A 1 93 ? -6.814 7.507 19.789 1.00 84.06 93 LEU A CA 1
ATOM 745 C C . LEU A 1 93 ? -5.787 8.320 19.002 1.00 84.06 93 LEU A C 1
ATOM 747 O O . LEU A 1 93 ? -6.150 9.115 18.135 1.00 84.06 93 LEU A O 1
ATOM 751 N N . SER A 1 94 ? -4.503 8.095 19.275 1.00 77.31 94 SER A N 1
ATOM 752 C CA . SER A 1 94 ? -3.422 8.681 18.488 1.00 77.31 94 SER A CA 1
ATOM 753 C C . SER A 1 94 ? -3.265 7.952 17.154 1.00 77.31 94 SER A C 1
ATOM 755 O O . SER A 1 94 ? -3.409 6.729 17.075 1.00 77.31 94 SER A O 1
ATOM 757 N N . GLU A 1 95 ? -2.909 8.692 16.105 1.00 75.31 95 GLU A N 1
ATOM 758 C CA . GLU A 1 95 ? -2.287 8.071 14.935 1.00 75.31 95 GLU A CA 1
ATOM 759 C C . GLU A 1 95 ? -0.924 7.493 15.360 1.00 75.31 95 GLU A C 1
ATOM 761 O O . GLU A 1 95 ? -0.267 8.040 16.250 1.00 75.31 95 GLU A O 1
ATOM 766 N N . ALA A 1 96 ? -0.573 6.329 14.809 1.00 67.31 96 ALA A N 1
ATOM 767 C CA . ALA A 1 96 ? 0.654 5.608 15.150 1.00 67.31 96 ALA A CA 1
ATOM 768 C C . ALA A 1 96 ? 1.905 6.277 14.570 1.00 67.31 96 ALA A C 1
ATOM 770 O O . ALA A 1 96 ? 1.797 6.863 13.467 1.00 67.31 96 ALA A O 1
#